Protein AF-A0A7S2DWE6-F1 (afdb_monomer_lite)

Foldseek 3Di:
DDADDDDDDAALVVLVVQQVVQPPPHDGDDDDPDDPVVNVVGHNHDDDPQARDQCQVVLLVCVVVPVDPDSQVVQVPDPDHYDPVSVVVNVVVCVVVVVDPPDDDD

Secondary structure (DSSP, 8-state):
--------PPPHHHHHHHHHHTTSSS------SS-HHHHHHS-SSPPPGGGTS--HHHHHHHHHTTS-S-HHHHHTTSSSPPPHHHHHHHHHHHHHTTSSPPPP--

pLDDT: mean 92.79, std 9.52, range [39.84, 98.06]

InterPro domains:
  IPR027417 P-loop containing nucleoside triphosphate hydrolase [G3DSA:3.40.50.300] (1-44)
  IPR027417 P-loop containing nucleoside triphosphate hydrolase [SSF52540] (4-100)

Structure (mmCIF, N/CA/C/O backbone):
data_AF-A0A7S2DWE6-F1
#
_entry.id   AF-A0A7S2DWE6-F1
#
loop_
_atom_site.group_PDB
_atom_site.id
_atom_site.type_symbol
_atom_site.label_atom_id
_atom_site.label_alt_id
_atom_site.label_comp_id
_atom_site.label_asym_id
_atom_site.label_entity_id
_atom_site.label_seq_id
_atom_site.pdbx_PDB_ins_code
_atom_site.Cartn_x
_atom_site.Cartn_y
_atom_site.Cartn_z
_atom_site.occupancy
_atom_site.B_iso_or_equiv
_atom_site.auth_seq_id
_atom_site.auth_comp_id
_atom_site.auth_asym_id
_atom_site.auth_atom_id
_atom_site.pdbx_PDB_model_num
ATOM 1 N N . MET A 1 1 ? -4.236 12.484 9.022 1.00 55.66 1 MET A N 1
ATOM 2 C CA . MET A 1 1 ? -3.612 13.037 7.793 1.00 55.66 1 MET A CA 1
ATOM 3 C C . MET A 1 1 ? -4.599 12.821 6.659 1.00 55.66 1 MET A C 1
ATOM 5 O O . MET A 1 1 ? -5.112 11.717 6.570 1.00 55.66 1 MET A O 1
ATOM 9 N N . MET A 1 2 ? -4.928 13.836 5.853 1.00 69.62 2 MET A N 1
ATOM 10 C CA . MET A 1 2 ? -5.875 13.638 4.745 1.00 69.62 2 MET A CA 1
ATOM 11 C C . MET A 1 2 ? -5.264 12.732 3.663 1.00 69.62 2 MET A C 1
ATOM 13 O O . MET A 1 2 ? -4.100 12.946 3.308 1.00 69.62 2 MET A O 1
ATOM 17 N N . PRO A 1 3 ? -6.015 11.751 3.131 1.00 81.19 3 PRO A N 1
ATOM 18 C CA . PRO A 1 3 ? -5.535 10.910 2.043 1.00 81.19 3 PRO A CA 1
ATOM 19 C C . PRO A 1 3 ? -5.304 11.759 0.787 1.00 81.19 3 PRO A C 1
ATOM 21 O O . PRO A 1 3 ? -6.125 12.604 0.432 1.00 81.19 3 PRO A O 1
ATOM 24 N N . MET A 1 4 ? -4.177 11.532 0.112 1.00 87.25 4 MET A N 1
ATOM 25 C CA . MET A 1 4 ? -3.815 12.228 -1.122 1.00 87.25 4 MET A CA 1
ATOM 26 C C . MET A 1 4 ? -3.534 11.212 -2.224 1.00 87.25 4 MET A C 1
ATOM 28 O O . MET A 1 4 ? -2.781 10.257 -2.029 1.00 87.25 4 MET A O 1
ATOM 32 N N . LEU A 1 5 ? -4.102 11.451 -3.403 1.00 91.06 5 LEU A N 1
ATOM 33 C CA . LEU A 1 5 ? -3.725 10.735 -4.611 1.00 91.06 5 LEU A CA 1
ATOM 34 C C . LEU A 1 5 ? -2.554 11.463 -5.275 1.00 91.06 5 LEU A C 1
ATOM 36 O O . LEU A 1 5 ? -2.688 12.620 -5.669 1.00 91.06 5 LEU A O 1
ATOM 40 N N . VAL A 1 6 ? -1.416 10.782 -5.398 1.00 93.06 6 VAL A N 1
ATOM 41 C CA . VAL A 1 6 ? -0.193 11.340 -5.990 1.00 93.06 6 VAL A CA 1
ATOM 42 C C . VAL A 1 6 ? 0.337 10.465 -7.114 1.00 93.06 6 VAL A C 1
ATOM 44 O O . VAL A 1 6 ? 0.227 9.237 -7.082 1.00 93.06 6 VAL A O 1
ATOM 47 N N . GLU A 1 7 ? 0.950 11.103 -8.108 1.00 94.44 7 GLU A N 1
ATOM 48 C CA . GLU A 1 7 ? 1.656 10.396 -9.170 1.00 94.44 7 GLU A CA 1
ATOM 49 C C . GLU A 1 7 ? 2.916 9.727 -8.613 1.00 94.44 7 GLU A C 1
ATOM 51 O O . GLU A 1 7 ? 3.743 10.352 -7.950 1.00 94.44 7 GLU A O 1
ATOM 56 N N . THR A 1 8 ? 3.068 8.433 -8.887 1.00 93.88 8 THR A N 1
ATOM 57 C CA . THR A 1 8 ? 4.216 7.641 -8.438 1.00 93.88 8 THR A CA 1
ATOM 58 C C . THR A 1 8 ? 4.706 6.727 -9.549 1.00 93.88 8 THR A C 1
ATOM 60 O O . THR A 1 8 ? 3.966 6.350 -10.464 1.00 93.88 8 THR A O 1
ATOM 63 N N . PHE A 1 9 ? 5.980 6.344 -9.473 1.00 96.44 9 PHE A N 1
ATOM 64 C CA . PHE A 1 9 ? 6.499 5.302 -10.344 1.00 96.44 9 PHE A CA 1
ATOM 65 C C . PHE A 1 9 ? 5.894 3.936 -10.001 1.00 96.44 9 PHE A C 1
ATOM 67 O O . PHE A 1 9 ? 5.573 3.625 -8.856 1.00 96.44 9 PHE A O 1
ATOM 74 N N . VAL A 1 10 ? 5.792 3.081 -11.018 1.00 97.19 10 VAL A N 1
ATOM 75 C CA . VAL A 1 10 ? 5.365 1.688 -10.852 1.00 97.19 10 VAL A CA 1
ATOM 76 C C . VAL A 1 10 ? 6.454 0.840 -10.192 1.00 97.19 10 VAL A C 1
ATOM 78 O O . VAL A 1 10 ? 7.638 1.153 -10.280 1.00 97.19 10 VAL A O 1
ATOM 81 N N . SER A 1 11 ? 6.073 -0.297 -9.610 1.00 97.88 11 SER A N 1
ATOM 82 C CA . SER A 1 11 ? 7.045 -1.317 -9.203 1.00 97.88 11 SER A CA 1
ATOM 83 C C . SER A 1 11 ? 7.614 -2.085 -10.400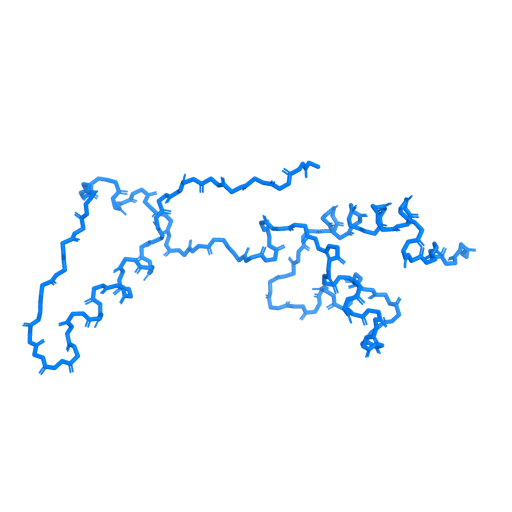 1.00 97.88 11 SER A C 1
ATOM 85 O O . SER A 1 11 ? 7.005 -2.159 -11.478 1.00 97.88 11 SER A O 1
ATOM 87 N N . ARG A 1 12 ? 8.757 -2.748 -10.198 1.00 97.94 12 ARG A N 1
ATOM 88 C CA . ARG A 1 12 ? 9.356 -3.648 -11.199 1.00 97.94 12 ARG A CA 1
ATOM 89 C C . ARG A 1 12 ? 8.420 -4.807 -11.543 1.00 97.94 12 ARG A C 1
ATOM 91 O O . ARG A 1 12 ? 8.300 -5.167 -12.718 1.00 97.94 12 ARG A O 1
ATOM 98 N N . ALA A 1 13 ? 7.712 -5.359 -10.555 1.00 98.06 13 ALA A N 1
ATOM 99 C CA . ALA A 1 13 ? 6.695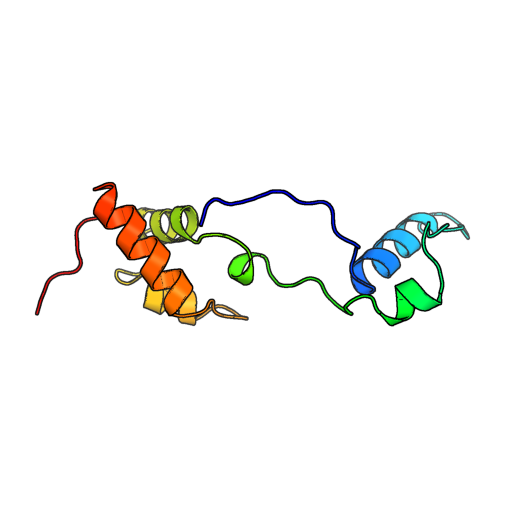 -6.387 -10.770 1.00 98.06 13 ALA A CA 1
ATOM 100 C C . ALA A 1 13 ? 5.562 -5.895 -11.688 1.00 98.06 13 ALA A C 1
ATOM 102 O O . ALA A 1 13 ? 5.190 -6.598 -12.632 1.00 98.06 13 ALA A O 1
ATOM 103 N N . SER A 1 14 ? 5.080 -4.665 -11.489 1.00 97.88 14 SER A N 1
ATOM 104 C CA . SER A 1 14 ? 4.044 -4.053 -12.333 1.00 97.88 14 SER A CA 1
ATOM 105 C C . SER A 1 14 ? 4.526 -3.824 -13.766 1.00 97.88 14 SER A C 1
ATOM 107 O O . SER A 1 14 ? 3.823 -4.153 -14.724 1.00 97.88 14 SER A O 1
ATOM 109 N N . ALA A 1 15 ? 5.751 -3.318 -13.945 1.00 97.81 15 ALA A N 1
ATOM 110 C CA . ALA A 1 15 ? 6.365 -3.171 -15.267 1.00 97.81 15 ALA A CA 1
ATOM 111 C C . ALA A 1 15 ? 6.482 -4.529 -15.988 1.00 97.81 15 ALA A C 1
ATOM 113 O O . ALA A 1 15 ? 6.073 -4.672 -17.145 1.00 97.81 15 ALA A O 1
ATOM 114 N N . ARG A 1 16 ? 6.929 -5.575 -15.277 1.00 96.94 16 ARG A N 1
ATOM 115 C CA . ARG A 1 16 ? 6.990 -6.954 -15.793 1.00 96.94 16 ARG A CA 1
ATOM 116 C C . ARG A 1 16 ? 5.610 -7.478 -16.201 1.00 96.94 16 ARG A C 1
ATOM 118 O O . ARG A 1 16 ? 5.495 -8.109 -17.254 1.00 96.94 16 ARG A O 1
ATOM 125 N N . GLN A 1 17 ? 4.571 -7.197 -15.414 1.00 97.88 17 GLN A N 1
ATOM 126 C CA . GLN A 1 17 ? 3.192 -7.583 -15.726 1.00 97.88 17 GLN A CA 1
ATOM 127 C C . GLN A 1 17 ? 2.689 -6.889 -17.003 1.00 97.88 17 GLN A C 1
ATOM 129 O O . GLN A 1 17 ? 2.103 -7.544 -17.868 1.00 97.88 17 GLN A O 1
ATOM 134 N N . ARG A 1 18 ? 2.961 -5.587 -17.170 1.00 97.94 18 ARG A N 1
ATOM 135 C CA . ARG A 1 18 ? 2.614 -4.821 -18.384 1.00 97.94 18 ARG A CA 1
ATOM 136 C C . ARG A 1 18 ? 3.321 -5.372 -19.620 1.00 97.94 18 ARG A C 1
ATOM 138 O O . ARG A 1 18 ? 2.662 -5.601 -20.632 1.00 97.94 18 ARG A O 1
ATOM 145 N N . ARG A 1 19 ? 4.614 -5.698 -19.516 1.00 97.50 19 ARG A N 1
ATOM 146 C CA . ARG A 1 19 ? 5.367 -6.382 -20.582 1.00 97.50 19 ARG A CA 1
ATOM 147 C C . ARG A 1 19 ? 4.698 -7.688 -21.014 1.00 97.50 19 ARG A C 1
ATOM 149 O O . ARG A 1 19 ? 4.599 -7.952 -22.208 1.00 97.50 19 ARG A O 1
ATOM 156 N N . GLY A 1 20 ? 4.199 -8.479 -20.062 1.00 97.25 20 GLY A N 1
ATOM 157 C CA . GLY A 1 20 ? 3.494 -9.735 -20.342 1.00 97.25 20 GLY A CA 1
ATOM 158 C C . GLY A 1 20 ? 2.216 -9.569 -21.175 1.00 97.25 20 GLY A C 1
ATOM 159 O O . GLY A 1 20 ? 1.834 -10.488 -21.898 1.00 97.25 20 GLY A O 1
ATOM 160 N N . ARG A 1 21 ? 1.569 -8.394 -21.148 1.00 97.75 21 ARG A N 1
ATOM 161 C CA . ARG A 1 21 ? 0.349 -8.137 -21.936 1.00 97.75 21 ARG A CA 1
ATOM 162 C C . ARG A 1 21 ? 0.607 -8.124 -23.444 1.00 97.75 21 ARG A C 1
ATOM 164 O O . ARG A 1 21 ? -0.264 -8.551 -24.193 1.00 97.75 21 ARG A O 1
ATOM 171 N N . ALA A 1 22 ? 1.797 -7.712 -23.881 1.00 97.81 22 ALA A N 1
ATOM 172 C CA . ALA A 1 22 ? 2.146 -7.630 -25.300 1.00 97.81 22 ALA A CA 1
ATOM 173 C C . ALA A 1 22 ? 2.388 -9.002 -25.963 1.00 97.81 22 ALA A C 1
ATOM 175 O O . ALA A 1 22 ? 2.399 -9.091 -27.186 1.00 97.81 22 ALA A O 1
ATOM 176 N N . GLY A 1 23 ? 2.589 -10.067 -25.178 1.00 97.00 23 GLY A N 1
ATOM 177 C CA . GLY A 1 23 ? 3.003 -11.387 -25.668 1.00 97.00 23 GLY A CA 1
ATOM 178 C C . GLY A 1 23 ? 1.899 -12.442 -25.776 1.00 97.00 23 GLY A C 1
ATOM 179 O O . GLY A 1 23 ? 2.222 -13.610 -25.945 1.00 97.00 23 GLY A O 1
ATOM 180 N N . ARG A 1 24 ? 0.615 -12.079 -25.631 1.00 97.19 24 ARG A N 1
ATOM 181 C CA . ARG A 1 24 ? -0.486 -13.064 -25.532 1.00 97.19 24 ARG A CA 1
ATOM 182 C C . ARG A 1 24 ? -0.774 -13.837 -26.821 1.00 97.19 24 ARG A C 1
ATOM 184 O O . ARG A 1 24 ? -1.185 -14.984 -26.750 1.00 97.19 24 ARG A O 1
ATOM 191 N N . VAL A 1 25 ? -0.607 -13.190 -27.973 1.00 97.44 25 VAL A N 1
ATOM 192 C CA . VAL A 1 25 ? -1.009 -13.742 -29.283 1.00 97.44 25 VAL A CA 1
ATOM 193 C C . VAL A 1 25 ? 0.206 -14.053 -30.153 1.00 97.44 25 VAL A C 1
ATOM 195 O O . VAL A 1 25 ? 0.241 -15.047 -30.867 1.00 97.44 25 VAL A O 1
ATOM 198 N N . ARG A 1 26 ? 1.218 -13.186 -30.101 1.00 96.50 26 ARG A N 1
ATOM 199 C CA . ARG A 1 26 ? 2.469 -13.295 -30.854 1.00 96.50 26 ARG A CA 1
ATOM 200 C C . ARG A 1 26 ? 3.581 -12.572 -30.104 1.00 96.50 26 ARG A C 1
ATOM 202 O O . ARG A 1 26 ? 3.312 -11.870 -29.129 1.00 96.50 26 ARG A O 1
ATOM 209 N N . ARG A 1 27 ? 4.824 -12.685 -30.583 1.00 97.00 27 ARG A N 1
ATOM 210 C CA . ARG A 1 27 ? 5.948 -11.887 -30.071 1.00 97.00 27 ARG A CA 1
ATOM 211 C C . ARG A 1 27 ? 5.607 -10.393 -30.158 1.00 97.00 27 ARG A C 1
ATOM 213 O O . ARG A 1 27 ? 5.419 -9.865 -31.250 1.00 97.00 27 ARG A O 1
ATOM 220 N N . GLY A 1 28 ? 5.525 -9.738 -29.003 1.00 97.38 28 GLY A N 1
ATOM 221 C CA . GLY A 1 28 ? 5.230 -8.311 -28.879 1.00 97.38 28 GLY A CA 1
ATOM 222 C C . GLY A 1 28 ? 6.412 -7.499 -28.357 1.00 97.38 28 GLY A C 1
ATOM 223 O O . GLY A 1 28 ? 7.437 -8.047 -27.948 1.00 97.38 28 GLY A O 1
ATOM 224 N N . MET A 1 29 ? 6.245 -6.178 -28.351 1.00 97.62 29 MET A N 1
ATOM 225 C CA . MET A 1 29 ? 7.189 -5.218 -27.777 1.00 97.62 29 MET A CA 1
ATOM 226 C C . MET A 1 29 ? 6.505 -4.427 -26.661 1.00 97.62 29 MET A C 1
ATOM 228 O O . MET A 1 29 ? 5.308 -4.157 -26.727 1.00 97.62 29 MET A O 1
ATOM 232 N N . CYS A 1 30 ? 7.268 -4.054 -25.636 1.00 97.75 30 CYS A N 1
ATOM 233 C CA . CYS A 1 30 ? 6.802 -3.206 -24.545 1.00 97.75 30 CYS A CA 1
ATOM 234 C C . CYS A 1 30 ? 7.836 -2.108 -24.299 1.00 97.75 30 CYS A C 1
ATOM 236 O O . CYS A 1 30 ? 8.973 -2.395 -23.921 1.00 97.75 30 CYS A O 1
ATOM 238 N N . PHE A 1 31 ? 7.429 -0.864 -24.537 1.00 97.56 31 PHE A N 1
ATOM 239 C CA . PHE A 1 31 ? 8.260 0.318 -24.348 1.00 97.56 31 PHE A CA 1
ATOM 240 C C . PHE A 1 31 ? 8.026 0.873 -22.942 1.00 97.56 31 PHE A C 1
ATOM 242 O O . PHE A 1 31 ? 6.892 1.172 -22.570 1.00 97.56 31 PHE A O 1
ATOM 249 N N . HIS A 1 32 ? 9.095 0.995 -22.159 1.00 97.50 32 HIS A N 1
ATOM 250 C CA . HIS A 1 32 ? 9.052 1.590 -20.826 1.00 97.50 32 HIS A CA 1
ATOM 251 C C . HIS A 1 32 ? 9.564 3.027 -20.920 1.00 97.50 32 HIS A C 1
ATOM 253 O O . HIS A 1 32 ? 10.682 3.249 -21.378 1.00 97.50 32 HIS A O 1
ATOM 259 N N . LEU A 1 33 ? 8.759 3.998 -20.489 1.00 97.38 33 LEU A N 1
ATOM 260 C CA . LEU A 1 33 ? 9.093 5.426 -20.559 1.00 97.38 33 LEU A CA 1
ATOM 261 C C . LEU A 1 33 ? 9.895 5.882 -19.328 1.00 97.38 33 LEU A C 1
ATOM 263 O O . LEU A 1 33 ? 9.557 6.858 -18.668 1.00 97.38 33 LEU A O 1
ATOM 267 N N . PHE A 1 34 ? 10.939 5.128 -18.989 1.00 97.06 34 PHE A N 1
ATOM 268 C CA . PHE A 1 34 ? 11.886 5.446 -17.923 1.00 97.06 34 PHE A CA 1
ATOM 269 C C . PHE A 1 34 ? 13.241 4.792 -18.206 1.00 97.06 34 PHE A C 1
ATOM 271 O O . PHE A 1 34 ? 13.328 3.776 -18.896 1.00 97.06 34 PHE A O 1
ATOM 278 N N . SER A 1 35 ? 14.316 5.380 -17.676 1.00 97.62 35 SER A N 1
ATOM 279 C CA . SER A 1 35 ? 15.679 4.896 -17.919 1.00 97.62 35 SER A CA 1
ATOM 280 C C . SER A 1 35 ? 15.965 3.565 -17.212 1.00 97.62 35 SER A C 1
ATOM 282 O O . SER A 1 35 ? 15.346 3.234 -16.198 1.00 97.62 35 SER A O 1
ATOM 284 N N . SER A 1 36 ? 16.981 2.831 -17.677 1.00 95.75 36 SER A N 1
ATOM 285 C CA . SER A 1 36 ? 17.469 1.627 -16.986 1.00 95.75 36 SER A CA 1
ATOM 286 C C . SER A 1 36 ? 17.935 1.920 -15.555 1.00 95.75 36 SER A C 1
ATOM 288 O O . SER A 1 36 ? 17.711 1.101 -14.666 1.00 95.75 36 SER A O 1
ATOM 290 N N . LYS A 1 37 ? 18.514 3.108 -15.315 1.00 97.38 37 LYS A N 1
ATOM 291 C CA . LYS A 1 37 ? 18.892 3.577 -13.972 1.00 97.38 37 LYS A CA 1
ATOM 292 C C . LYS A 1 37 ? 17.662 3.780 -13.086 1.00 97.38 37 LYS A C 1
ATOM 294 O O . LYS A 1 37 ? 17.662 3.362 -11.934 1.00 97.38 37 LYS A O 1
ATOM 299 N N . THR A 1 38 ? 16.598 4.379 -13.620 1.00 97.19 38 THR A N 1
ATOM 300 C CA . THR A 1 38 ? 15.322 4.507 -12.901 1.00 97.19 38 THR A CA 1
ATOM 301 C C . THR A 1 38 ? 14.789 3.123 -12.552 1.00 97.19 38 THR A C 1
ATOM 303 O O . THR A 1 38 ? 14.491 2.871 -11.394 1.00 97.19 38 THR A O 1
ATOM 306 N N . ASN A 1 39 ? 14.773 2.193 -13.512 1.00 96.81 39 ASN A N 1
ATOM 307 C CA . ASN A 1 39 ? 14.297 0.825 -13.304 1.00 96.81 39 ASN A CA 1
ATOM 308 C C . ASN A 1 39 ? 15.040 0.071 -12.185 1.00 96.81 39 ASN A C 1
ATOM 310 O O . ASN A 1 39 ? 14.408 -0.697 -11.465 1.00 96.81 39 ASN A O 1
ATOM 314 N N . SER A 1 40 ? 16.353 0.277 -12.018 1.00 96.31 40 SER A N 1
ATOM 315 C CA . SER A 1 40 ? 17.112 -0.339 -10.916 1.00 96.31 40 SER A CA 1
ATOM 316 C C . SER A 1 40 ? 16.792 0.251 -9.542 1.00 96.31 40 SER A C 1
ATOM 318 O O . SER A 1 40 ? 17.031 -0.415 -8.542 1.00 96.31 40 SER A O 1
ATOM 320 N N . LEU A 1 41 ? 16.259 1.475 -9.496 1.00 97.31 41 LEU A N 1
ATOM 321 C CA . LEU A 1 41 ? 15.854 2.158 -8.264 1.00 97.31 41 LEU A CA 1
ATOM 322 C C . LEU A 1 41 ? 14.377 1.920 -7.909 1.00 97.31 41 LEU A C 1
ATOM 324 O O . LEU A 1 41 ? 13.958 2.263 -6.809 1.00 97.31 41 LEU A O 1
ATOM 328 N N . LEU A 1 42 ? 13.580 1.353 -8.824 1.00 97.31 42 LEU A N 1
ATOM 329 C CA . LEU A 1 42 ? 12.176 1.043 -8.561 1.00 97.31 42 LEU A CA 1
ATOM 330 C C . LEU A 1 42 ? 12.050 -0.089 -7.533 1.00 97.31 42 LEU A C 1
ATOM 332 O O . LEU A 1 42 ? 12.796 -1.073 -7.617 1.00 97.31 42 LEU A O 1
ATOM 336 N N . PRO A 1 43 ? 11.059 -0.015 -6.627 1.00 97.31 43 PRO A N 1
ATOM 337 C CA . PRO A 1 43 ? 10.801 -1.095 -5.691 1.00 97.31 43 PRO A CA 1
ATOM 338 C C . PRO A 1 43 ? 10.391 -2.362 -6.448 1.00 97.31 43 PRO A C 1
ATOM 340 O O . PRO A 1 43 ? 9.788 -2.309 -7.529 1.00 97.31 43 PRO A O 1
ATOM 343 N N . GLU A 1 44 ? 10.725 -3.525 -5.889 1.00 97.62 44 GLU A N 1
ATOM 344 C CA . GLU A 1 44 ? 10.398 -4.800 -6.526 1.00 97.62 44 GLU A CA 1
ATOM 345 C C . GLU A 1 44 ? 8.878 -5.001 -6.616 1.00 97.62 44 GLU A C 1
ATOM 347 O O . GLU A 1 44 ? 8.353 -5.270 -7.702 1.00 97.62 44 GLU A O 1
ATOM 352 N N . TYR A 1 45 ? 8.177 -4.749 -5.508 1.00 96.88 45 TYR A N 1
ATOM 353 C CA . TYR A 1 45 ? 6.723 -4.826 -5.365 1.00 96.88 45 TYR A CA 1
ATOM 354 C C . TYR A 1 45 ? 6.158 -3.483 -4.890 1.00 96.88 45 TYR A C 1
ATOM 356 O O . TYR A 1 45 ? 6.892 -2.637 -4.384 1.00 96.88 45 TYR A O 1
ATOM 364 N N . GLN A 1 46 ? 4.863 -3.253 -5.113 1.00 94.88 46 GLN A N 1
ATOM 365 C CA . GLN A 1 46 ? 4.193 -2.105 -4.498 1.00 94.88 46 GLN A CA 1
ATOM 366 C C . GLN A 1 46 ? 3.901 -2.418 -3.031 1.00 94.88 46 GLN A C 1
ATOM 368 O O . GLN A 1 46 ? 3.663 -3.575 -2.691 1.00 94.88 46 GLN A O 1
ATOM 373 N N . ILE A 1 47 ? 3.906 -1.382 -2.194 1.00 93.88 47 ILE A N 1
ATOM 374 C CA . ILE A 1 47 ? 3.473 -1.490 -0.800 1.00 93.88 47 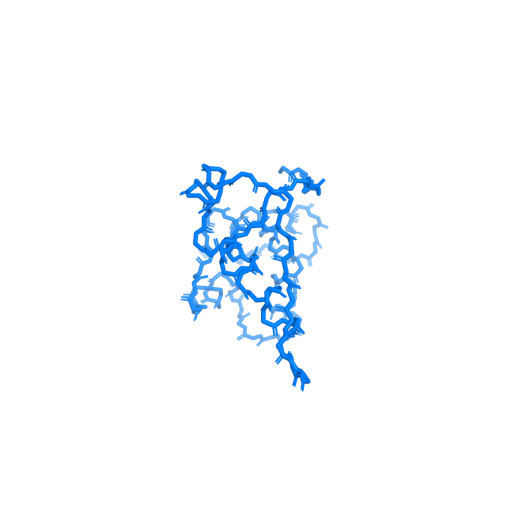ILE A CA 1
ATOM 375 C C . ILE A 1 47 ? 1.991 -1.916 -0.792 1.00 93.88 47 ILE A C 1
ATOM 377 O O . ILE A 1 47 ? 1.208 -1.341 -1.565 1.00 93.88 47 ILE A O 1
ATOM 381 N N . PRO A 1 48 ? 1.598 -2.909 0.029 1.00 94.31 48 PRO A N 1
ATOM 382 C CA . PRO A 1 48 ? 0.208 -3.338 0.134 1.00 94.31 48 PRO A CA 1
ATOM 383 C C . PRO A 1 48 ? -0.727 -2.180 0.479 1.00 94.31 48 PRO A C 1
ATOM 385 O O . PRO A 1 48 ? -0.350 -1.250 1.186 1.00 94.31 48 PRO A O 1
ATOM 388 N N . GLU A 1 49 ? -1.960 -2.240 -0.021 1.00 91.94 49 GLU A N 1
ATOM 389 C CA . GLU A 1 49 ? -2.957 -1.183 0.185 1.00 91.94 49 GLU A CA 1
ATOM 390 C C . GLU A 1 49 ? -3.234 -0.892 1.658 1.00 91.94 49 GLU A C 1
ATOM 392 O O . GLU A 1 49 ? -3.210 0.264 2.062 1.00 91.94 49 GLU A O 1
ATOM 397 N N . MET A 1 50 ? -3.335 -1.953 2.456 1.00 93.00 50 MET A N 1
ATOM 398 C CA . MET A 1 50 ? -3.548 -1.911 3.901 1.00 93.00 50 MET A CA 1
ATOM 399 C C . MET A 1 50 ? -2.509 -1.071 4.666 1.00 93.00 50 MET A C 1
ATOM 401 O O . MET A 1 50 ? -2.809 -0.545 5.729 1.00 93.00 50 MET A O 1
ATOM 405 N N . HIS A 1 51 ? -1.304 -0.901 4.116 1.00 93.31 51 HIS A N 1
ATOM 406 C CA . HIS A 1 51 ? -0.232 -0.101 4.720 1.00 93.31 51 HIS A CA 1
ATOM 407 C C . HIS A 1 51 ? -0.190 1.354 4.234 1.00 93.31 51 HIS A C 1
ATOM 409 O O . HIS A 1 51 ? 0.590 2.154 4.747 1.00 93.31 51 HIS A O 1
ATOM 415 N N . ARG A 1 52 ? -0.971 1.709 3.207 1.00 91.00 52 ARG A N 1
ATOM 416 C CA . ARG A 1 52 ? -0.925 3.028 2.543 1.00 91.00 52 ARG A CA 1
ATOM 417 C C . ARG A 1 52 ? -2.254 3.781 2.559 1.00 91.00 52 ARG A C 1
ATOM 419 O O . ARG A 1 52 ? -2.301 4.905 2.064 1.00 91.00 52 ARG A O 1
ATOM 426 N N . THR A 1 53 ? -3.317 3.184 3.088 1.00 90.94 53 THR A N 1
ATOM 427 C CA . THR A 1 53 ? -4.643 3.798 3.216 1.00 90.94 53 THR A CA 1
ATOM 428 C C . THR A 1 53 ? -5.069 3.867 4.677 1.00 90.94 53 THR A C 1
ATOM 430 O O . THR A 1 53 ? -4.592 3.101 5.510 1.00 90.94 53 THR A O 1
ATOM 433 N N . VAL A 1 54 ? -5.982 4.790 4.983 1.00 93.44 54 VAL A N 1
ATOM 434 C CA . VAL A 1 54 ? -6.719 4.760 6.253 1.00 93.44 54 VAL A CA 1
ATOM 435 C C . VAL A 1 54 ? -7.597 3.508 6.305 1.00 93.44 54 VAL A C 1
ATOM 437 O O . VAL A 1 54 ? -7.979 2.978 5.258 1.00 93.44 54 VAL A O 1
ATOM 440 N N . LEU A 1 55 ? -7.886 3.019 7.509 1.00 95.38 55 LEU A N 1
ATOM 441 C CA . LEU A 1 55 ? -8.577 1.745 7.721 1.00 95.38 55 LEU A CA 1
ATOM 442 C C . LEU A 1 55 ? -10.055 1.925 8.089 1.00 95.38 55 LEU A C 1
ATOM 444 O O . LEU A 1 55 ? -10.721 0.939 8.374 1.00 95.38 55 LEU A O 1
ATOM 448 N N . ASP A 1 56 ? -10.574 3.154 8.045 1.00 95.12 56 ASP A N 1
ATOM 449 C CA . ASP A 1 56 ? -11.902 3.529 8.549 1.00 95.12 56 ASP A CA 1
ATOM 450 C C . ASP A 1 56 ? -13.020 2.664 7.942 1.00 95.12 56 ASP A C 1
ATOM 452 O O . ASP A 1 56 ? -13.812 2.051 8.654 1.00 95.12 56 ASP A O 1
ATOM 456 N N . GLU A 1 57 ? -13.046 2.544 6.611 1.00 94.94 57 GLU A N 1
ATOM 457 C CA . GLU A 1 57 ? -14.031 1.714 5.911 1.00 94.94 57 GLU A CA 1
ATOM 458 C C . GLU A 1 57 ? -13.881 0.231 6.271 1.00 94.94 57 GLU A C 1
ATOM 460 O O . GLU A 1 57 ? -14.876 -0.461 6.471 1.00 94.94 57 GLU A O 1
ATOM 465 N N . MET A 1 58 ? -12.646 -0.258 6.397 1.00 95.19 58 MET A N 1
ATOM 466 C CA . MET A 1 58 ? -12.394 -1.663 6.708 1.00 95.19 58 MET A CA 1
ATOM 467 C C . MET A 1 58 ? -12.807 -2.007 8.142 1.00 95.19 58 MET A C 1
ATOM 469 O O . MET A 1 58 ? -13.397 -3.060 8.365 1.00 95.19 58 MET A O 1
ATOM 473 N N . VAL A 1 59 ? -12.563 -1.109 9.099 1.00 95.75 59 VAL A N 1
ATOM 474 C CA . VAL A 1 59 ? -13.038 -1.240 10.484 1.00 95.75 59 VAL A CA 1
ATOM 475 C C . VAL A 1 59 ? -14.565 -1.308 10.519 1.00 95.75 59 VAL A C 1
ATOM 477 O O . VAL A 1 59 ? -15.118 -2.231 11.115 1.00 95.75 59 VAL A O 1
ATOM 480 N N . LEU A 1 60 ? -15.256 -0.399 9.825 1.00 95.50 60 LEU A N 1
ATOM 481 C CA . LEU A 1 60 ? -16.720 -0.421 9.740 1.00 95.50 60 LEU A CA 1
ATOM 482 C C . LEU A 1 60 ? -17.244 -1.709 9.094 1.00 95.50 60 LEU A C 1
ATOM 484 O O . LEU A 1 60 ? -18.211 -2.289 9.582 1.00 95.50 60 LEU A O 1
ATOM 488 N N . GLN A 1 61 ? -16.603 -2.187 8.025 1.00 96.25 61 GLN A N 1
ATOM 489 C CA . GLN A 1 61 ? -16.976 -3.445 7.372 1.00 96.25 61 GLN A CA 1
ATOM 490 C C . GLN A 1 61 ? -16.821 -4.649 8.305 1.00 96.25 61 GLN A C 1
ATOM 492 O O . GLN A 1 61 ? -17.700 -5.506 8.324 1.00 96.25 61 GLN A O 1
ATOM 497 N N . ILE A 1 62 ? -15.740 -4.711 9.087 1.00 95.75 62 ILE A N 1
ATOM 498 C CA . ILE A 1 62 ? -15.516 -5.785 10.065 1.00 95.75 62 ILE A CA 1
ATOM 499 C C . ILE A 1 62 ? -16.648 -5.824 11.094 1.00 95.75 62 ILE A C 1
ATOM 501 O O . ILE A 1 62 ? -17.181 -6.900 11.365 1.00 95.75 62 ILE A O 1
ATOM 505 N N . LEU A 1 63 ? -17.039 -4.656 11.611 1.00 94.00 63 LEU A N 1
ATOM 506 C CA . LEU A 1 63 ? -18.105 -4.529 12.605 1.00 94.00 63 LEU A CA 1
ATOM 507 C C . LEU A 1 63 ? -19.482 -4.875 12.026 1.00 94.00 63 LEU A C 1
ATOM 509 O O . LEU A 1 63 ? -20.213 -5.659 12.621 1.00 94.00 63 LEU A O 1
ATOM 513 N N . VAL A 1 64 ? -19.829 -4.347 10.846 1.00 95.25 64 VAL A N 1
ATOM 514 C CA . VAL A 1 64 ? -21.126 -4.607 10.185 1.00 95.25 64 VAL A CA 1
ATOM 515 C C . VAL A 1 64 ? -21.299 -6.080 9.813 1.00 95.25 64 VAL A C 1
ATOM 517 O O . VAL A 1 64 ? -22.416 -6.592 9.819 1.00 95.25 64 VAL A O 1
ATOM 520 N N . LEU A 1 65 ? -20.208 -6.759 9.463 1.00 96.75 65 LEU A N 1
ATOM 521 C CA . LEU A 1 65 ? -20.216 -8.182 9.130 1.00 96.75 65 LEU A CA 1
ATOM 522 C C . LEU A 1 65 ? -20.073 -9.091 10.361 1.00 96.75 65 LEU A C 1
ATOM 524 O O . LEU A 1 65 ? -20.051 -10.308 10.187 1.00 96.75 65 LEU A O 1
ATOM 528 N N . GLU A 1 66 ? -19.959 -8.522 11.565 1.00 94.12 66 GLU A N 1
ATOM 529 C CA . GLU A 1 66 ? -19.784 -9.244 12.833 1.00 94.12 66 GLU A CA 1
ATOM 530 C C . GLU A 1 66 ? -18.622 -10.260 12.788 1.00 94.12 66 GLU A C 1
ATOM 532 O O . GLU A 1 66 ? -18.700 -11.351 13.356 1.00 94.12 66 GLU A O 1
ATOM 537 N N . LEU A 1 67 ? -17.531 -9.927 12.082 1.00 93.75 67 LEU A N 1
ATOM 538 C CA 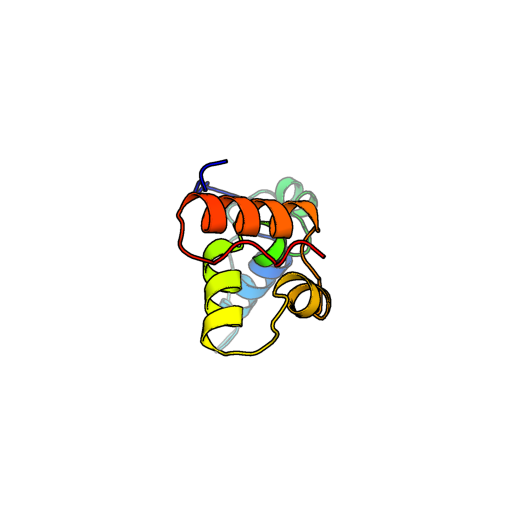. LEU A 1 67 ? -16.397 -10.849 11.907 1.00 93.75 67 LEU A CA 1
ATOM 539 C C . LEU A 1 67 ? -15.585 -11.019 13.196 1.00 93.75 67 LEU A C 1
ATOM 541 O O . LEU A 1 67 ? -15.047 -12.096 13.449 1.00 93.75 67 LEU A O 1
ATOM 545 N N . ASP A 1 68 ? -15.481 -9.950 13.983 1.00 91.88 68 ASP A N 1
ATOM 546 C CA . ASP A 1 68 ? -14.907 -9.928 15.327 1.00 91.88 68 ASP A CA 1
ATOM 547 C C . ASP A 1 68 ? -15.463 -8.700 16.068 1.00 91.88 68 ASP A C 1
ATOM 549 O O . ASP A 1 68 ? -15.772 -7.681 15.446 1.00 91.88 68 ASP A O 1
ATOM 553 N N . SER A 1 69 ? -15.582 -8.787 17.393 1.00 87.12 69 SER A N 1
ATOM 554 C CA . SER A 1 69 ? -15.926 -7.638 18.239 1.00 87.12 69 SER A CA 1
ATOM 555 C C . SER A 1 69 ? -14.769 -6.644 18.361 1.00 87.12 69 SER A C 1
ATOM 557 O O . SER A 1 69 ? -15.001 -5.475 18.647 1.00 87.12 69 SER A O 1
ATOM 559 N N . ASP A 1 70 ? -13.530 -7.105 18.152 1.00 91.94 70 ASP A N 1
ATOM 560 C CA . ASP A 1 70 ? -12.326 -6.273 18.106 1.00 91.94 70 ASP A CA 1
ATOM 561 C C . ASP A 1 70 ? -11.750 -6.254 16.674 1.00 91.94 70 ASP A C 1
ATOM 563 O O . ASP A 1 70 ? -11.061 -7.196 16.253 1.00 91.94 70 ASP A O 1
ATOM 567 N N . PRO A 1 71 ? -11.974 -5.167 15.908 1.00 93.12 71 PRO A N 1
ATOM 568 C CA . PRO A 1 71 ? -11.417 -5.020 14.568 1.00 93.12 71 PRO A CA 1
ATOM 569 C C . PRO A 1 71 ? -9.890 -5.117 14.526 1.00 93.12 71 PRO A C 1
ATOM 571 O O . PRO A 1 71 ? -9.332 -5.625 13.552 1.00 93.12 71 PRO A O 1
ATOM 574 N N . GLY A 1 72 ? -9.194 -4.676 15.577 1.00 93.81 72 GLY A N 1
ATOM 575 C CA . GLY A 1 72 ? -7.741 -4.769 15.669 1.00 93.81 72 GLY A CA 1
ATOM 576 C C . GLY A 1 72 ? -7.266 -6.216 15.750 1.00 93.81 72 GLY A C 1
ATOM 577 O O . GLY A 1 72 ? -6.335 -6.610 15.041 1.00 93.81 72 GLY A O 1
ATOM 578 N N . ARG A 1 73 ? -7.935 -7.048 16.553 1.00 94.75 73 ARG A N 1
ATOM 579 C CA . ARG A 1 73 ? -7.662 -8.491 16.626 1.00 94.75 73 ARG A CA 1
ATOM 580 C C . ARG A 1 73 ? -7.877 -9.188 15.287 1.00 94.75 73 ARG A C 1
ATOM 582 O O . ARG A 1 73 ? -7.074 -10.050 14.920 1.00 94.75 73 ARG A O 1
ATOM 589 N N . PHE A 1 74 ? -8.928 -8.826 14.558 1.00 95.69 74 PHE A N 1
ATOM 590 C CA . PHE A 1 74 ? -9.186 -9.379 13.231 1.00 95.69 74 PHE A CA 1
ATOM 591 C C . PHE A 1 74 ? -8.094 -8.976 12.230 1.00 95.69 74 PHE A C 1
ATOM 593 O O . PHE A 1 74 ? -7.509 -9.829 11.563 1.00 95.69 74 PHE A O 1
ATOM 600 N N . LEU A 1 75 ? -7.755 -7.685 12.166 1.00 95.38 75 LEU A N 1
ATOM 601 C CA . LEU A 1 75 ? -6.746 -7.154 11.242 1.00 95.38 75 LEU A CA 1
ATOM 602 C C . LEU A 1 75 ? -5.346 -7.736 11.477 1.00 95.38 75 LEU A C 1
ATOM 604 O O . LEU A 1 75 ? -4.597 -7.940 10.522 1.00 95.38 75 LEU A O 1
ATOM 608 N N . ASN A 1 76 ? -5.011 -8.076 12.722 1.00 95.44 76 ASN A N 1
ATOM 609 C CA . ASN A 1 76 ? -3.746 -8.731 13.064 1.00 95.44 76 ASN A CA 1
ATOM 610 C C . ASN A 1 76 ? -3.613 -10.168 12.526 1.00 95.44 76 ASN A C 1
ATOM 612 O O . ASN A 1 76 ? -2.514 -10.719 12.536 1.00 95.44 76 ASN A O 1
ATOM 616 N N . GLN A 1 77 ? -4.697 -10.781 12.041 1.00 95.44 77 GLN A N 1
ATOM 617 C CA . GLN A 1 77 ? -4.676 -12.112 11.417 1.00 95.44 77 GLN A CA 1
ATOM 618 C C . GLN A 1 77 ? -4.435 -12.059 9.898 1.00 95.44 77 GLN A C 1
ATOM 620 O O . GLN A 1 77 ? -4.355 -13.105 9.250 1.00 95.44 77 GLN A O 1
ATOM 625 N N . ALA A 1 78 ? -4.329 -10.864 9.307 1.00 94.94 78 ALA A N 1
ATOM 626 C CA . ALA A 1 78 ? -4.050 -10.702 7.885 1.00 94.94 78 ALA A CA 1
ATOM 627 C C . ALA A 1 78 ? -2.657 -11.237 7.498 1.00 94.94 78 ALA A C 1
ATOM 629 O O . ALA A 1 78 ? -1.755 -11.353 8.324 1.00 94.94 78 ALA A O 1
ATOM 630 N N . VAL A 1 79 ? -2.465 -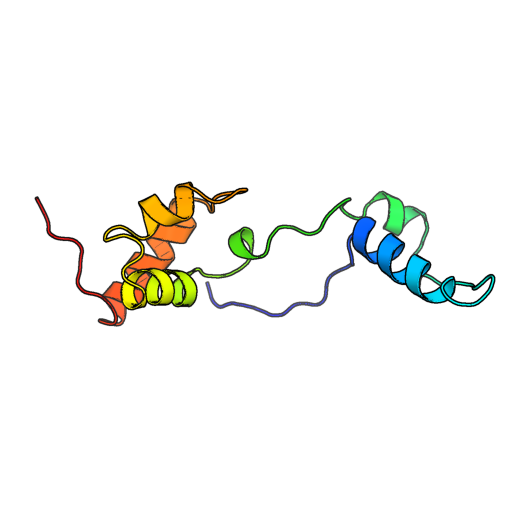11.525 6.203 1.00 95.38 79 VAL A N 1
ATOM 631 C CA . VAL A 1 79 ? -1.179 -12.016 5.657 1.00 95.38 79 VAL A CA 1
ATOM 632 C C . VAL A 1 79 ? -0.027 -11.046 5.942 1.00 95.38 79 VAL A C 1
ATOM 634 O O . VAL A 1 79 ? 1.097 -11.475 6.185 1.00 95.38 79 VAL A O 1
ATOM 637 N N . ASP A 1 80 ? -0.316 -9.747 5.894 1.00 94.50 80 ASP A N 1
ATOM 638 C CA . ASP A 1 80 ? 0.603 -8.664 6.227 1.00 94.50 80 ASP A CA 1
ATOM 639 C C . ASP A 1 80 ? -0.197 -7.615 7.024 1.00 94.50 80 ASP A C 1
ATOM 641 O O . ASP A 1 80 ? -0.921 -6.820 6.414 1.00 94.50 80 ASP A O 1
ATOM 645 N N . PRO A 1 81 ? -0.197 -7.698 8.369 1.00 95.62 81 PRO A N 1
ATOM 646 C CA . PRO A 1 81 ? -1.079 -6.900 9.215 1.00 95.62 81 PRO A CA 1
ATOM 647 C C . PRO A 1 81 ? -0.668 -5.419 9.233 1.00 95.62 81 PRO A C 1
ATOM 649 O O . PRO A 1 81 ? 0.526 -5.116 9.164 1.00 95.62 81 PRO A O 1
ATOM 652 N N . PRO A 1 82 ? -1.626 -4.479 9.366 1.00 96.25 82 PRO A N 1
ATOM 653 C CA . PRO A 1 82 ? -1.310 -3.059 9.444 1.00 96.25 82 PRO A CA 1
ATOM 654 C C . PRO A 1 82 ? -0.624 -2.715 10.770 1.00 96.25 82 PRO A C 1
ATOM 656 O O . PRO A 1 82 ? -0.664 -3.475 11.738 1.00 96.25 82 PRO A O 1
ATOM 659 N N . SER A 1 83 ? -0.014 -1.530 10.850 1.00 95.25 83 SER A N 1
ATOM 660 C CA . SER A 1 83 ? 0.552 -1.062 12.116 1.00 95.25 83 SER A CA 1
ATOM 661 C C . SER A 1 83 ? -0.547 -0.798 13.150 1.00 95.25 83 SER A C 1
ATOM 663 O O . SER A 1 83 ? -1.600 -0.244 12.831 1.00 95.25 83 SER A O 1
ATOM 665 N N . SER A 1 84 ? -0.273 -1.107 14.420 1.00 93.81 84 SER A N 1
ATOM 666 C CA . SER A 1 84 ? -1.197 -0.819 15.529 1.00 93.81 84 SER A CA 1
ATOM 667 C C . SER A 1 84 ? -1.581 0.660 15.599 1.00 93.81 84 SER A C 1
ATOM 669 O O . SER A 1 84 ? -2.723 0.996 15.886 1.00 93.81 84 SER A O 1
ATOM 671 N N . THR A 1 85 ? -0.648 1.550 15.257 1.00 94.94 85 THR A N 1
ATOM 672 C CA . THR A 1 85 ? -0.889 2.994 15.171 1.00 94.94 85 THR A CA 1
ATOM 673 C C . THR A 1 85 ? -1.910 3.372 14.100 1.00 94.94 85 THR A C 1
ATOM 675 O O . THR A 1 85 ? -2.678 4.304 14.313 1.00 94.94 85 THR A O 1
ATOM 678 N N . ALA A 1 86 ? -1.935 2.672 12.961 1.00 94.44 86 ALA A N 1
ATOM 679 C CA . ALA A 1 86 ? -2.903 2.924 11.897 1.00 94.44 86 ALA A CA 1
ATOM 680 C C . ALA A 1 86 ? -4.296 2.419 12.289 1.00 94.44 86 ALA A C 1
ATOM 682 O O . ALA A 1 86 ? -5.278 3.117 12.057 1.00 94.44 86 ALA A O 1
ATOM 683 N N . ILE A 1 87 ? -4.366 1.249 12.936 1.00 95.25 87 ILE A N 1
ATOM 684 C CA . ILE A 1 87 ? -5.615 0.700 13.483 1.00 95.25 87 ILE A CA 1
ATOM 685 C C . ILE A 1 87 ? -6.203 1.671 14.512 1.00 95.25 87 ILE A C 1
ATOM 687 O O . ILE A 1 87 ? -7.351 2.082 14.370 1.00 95.25 87 ILE A O 1
ATOM 691 N N . GLN A 1 88 ? -5.401 2.088 15.498 1.00 94.94 88 GLN A N 1
ATOM 692 C CA . GLN A 1 88 ? -5.858 2.998 16.549 1.00 94.94 88 GLN A CA 1
ATOM 693 C C . GLN A 1 88 ? -6.312 4.343 15.978 1.00 94.94 88 GLN A C 1
ATOM 695 O O . GLN A 1 88 ? -7.372 4.827 16.344 1.00 94.94 88 GLN A O 1
ATOM 700 N N . ALA A 1 89 ? -5.568 4.916 15.025 1.00 94.50 89 ALA A N 1
ATOM 701 C CA . ALA A 1 89 ? -5.950 6.183 14.406 1.00 94.50 89 ALA A CA 1
ATOM 702 C C . ALA A 1 89 ? -7.319 6.119 13.706 1.00 94.50 89 ALA A C 1
ATOM 704 O O . ALA A 1 89 ? -8.059 7.101 13.733 1.00 94.50 89 ALA A O 1
ATOM 705 N N . SER A 1 90 ? -7.655 4.984 13.087 1.00 94.81 90 SER A N 1
ATOM 706 C CA . SER A 1 90 ? -8.970 4.767 12.476 1.00 94.81 90 SER A CA 1
ATOM 707 C C . SER A 1 90 ? -10.073 4.545 13.513 1.00 94.81 90 SER A C 1
ATOM 709 O O . SER A 1 90 ? -11.168 5.073 13.336 1.00 94.81 90 SER A O 1
ATOM 711 N N . LEU A 1 91 ? -9.795 3.825 14.605 1.00 94.69 91 LEU A N 1
ATOM 712 C CA . LEU A 1 91 ? -10.738 3.678 15.722 1.00 94.69 91 LEU A CA 1
ATOM 713 C C . LEU A 1 91 ? -11.046 5.038 16.362 1.00 94.69 91 LEU A C 1
ATOM 715 O O . LEU A 1 91 ? -12.206 5.437 16.392 1.00 94.69 91 LEU A O 1
ATOM 719 N N . ASP A 1 92 ? -10.015 5.796 16.741 1.00 94.81 92 ASP A N 1
ATOM 720 C CA . ASP A 1 92 ? -10.149 7.132 17.335 1.00 94.81 92 ASP A CA 1
ATOM 721 C C . ASP A 1 92 ? -10.934 8.084 16.416 1.00 94.81 92 ASP A C 1
ATOM 723 O O . ASP A 1 92 ? -11.752 8.890 16.865 1.00 94.81 92 ASP A O 1
ATOM 727 N N . PHE A 1 93 ? -10.690 8.006 15.102 1.00 94.88 93 PHE A N 1
ATOM 728 C CA . PHE A 1 93 ? -11.396 8.817 14.114 1.00 94.88 93 PHE A CA 1
ATOM 729 C C . PHE A 1 93 ? -12.885 8.462 14.034 1.00 94.88 93 PHE A C 1
ATOM 731 O O . PHE A 1 93 ? -13.728 9.360 14.034 1.00 94.88 93 PHE A O 1
ATOM 738 N N . LEU A 1 94 ? -13.221 7.172 13.986 1.00 95.38 94 LEU A N 1
ATOM 739 C CA . LEU A 1 94 ? -14.605 6.703 13.920 1.00 95.38 94 LEU A CA 1
ATOM 740 C C . LEU A 1 94 ? -15.369 6.953 15.227 1.00 95.38 94 LEU A C 1
ATOM 742 O O . LEU A 1 94 ? -16.536 7.345 15.170 1.00 95.38 94 LEU A O 1
ATOM 746 N N . GLU A 1 95 ? -14.720 6.794 16.382 1.00 95.06 95 GLU A N 1
ATOM 747 C CA . GLU A 1 95 ? -15.270 7.175 17.690 1.00 95.06 95 GLU A CA 1
ATOM 748 C C . GLU A 1 95 ? -15.542 8.682 17.747 1.00 95.06 95 GLU A C 1
ATOM 750 O O . GLU A 1 95 ? -16.625 9.114 18.144 1.00 95.06 95 GLU A O 1
ATOM 755 N N . GLY A 1 96 ? -14.599 9.501 17.268 1.00 94.81 96 GLY A N 1
ATOM 756 C CA . GLY A 1 96 ? -14.763 10.954 17.181 1.00 94.81 96 GLY A CA 1
ATOM 757 C C . GLY A 1 96 ? -15.907 11.391 16.259 1.00 94.81 96 GLY A C 1
ATOM 758 O O . GLY A 1 96 ? -16.535 12.422 16.504 1.00 94.81 96 GLY A O 1
ATOM 759 N N . LEU A 1 97 ? -16.214 10.602 15.226 1.00 95.81 97 LEU A N 1
ATOM 760 C CA . LEU A 1 97 ? -17.382 10.786 14.358 1.00 95.81 97 LEU A CA 1
ATOM 761 C C . LEU A 1 97 ? -18.680 10.203 14.935 1.00 95.81 97 LEU A C 1
ATOM 763 O O . LEU A 1 97 ? -19.729 10.369 14.314 1.00 95.81 97 LEU A O 1
ATOM 767 N N . GLN A 1 98 ? -18.622 9.524 16.084 1.00 93.81 98 GLN A N 1
ATOM 768 C CA . GLN A 1 98 ? -19.734 8.764 16.667 1.00 93.81 98 GLN A CA 1
ATOM 769 C C . GLN A 1 98 ? -20.291 7.692 15.713 1.00 93.81 98 GLN A C 1
ATOM 771 O O . GLN A 1 98 ? -21.475 7.363 15.752 1.00 93.81 98 GLN A O 1
ATOM 776 N N . ALA A 1 99 ? -19.440 7.160 14.832 1.00 94.50 99 ALA A N 1
ATOM 777 C CA . ALA A 1 99 ? -19.795 6.080 13.915 1.00 94.50 99 ALA A CA 1
ATOM 778 C C . ALA A 1 99 ? -19.726 4.701 14.590 1.00 94.50 99 ALA A C 1
ATOM 780 O O . ALA A 1 99 ? -20.391 3.768 14.144 1.00 94.50 99 ALA A O 1
ATOM 781 N N . ILE A 1 100 ? -18.925 4.584 15.651 1.00 92.44 100 ILE A N 1
ATOM 782 C CA . ILE A 1 100 ? -18.787 3.392 16.491 1.00 92.44 100 ILE A CA 1
ATOM 783 C C . ILE A 1 100 ? -18.874 3.803 17.962 1.00 92.44 100 ILE A C 1
ATOM 785 O O . ILE A 1 100 ? -18.534 4.935 18.316 1.00 92.44 100 ILE A O 1
ATOM 789 N N . GLU A 1 101 ? -19.354 2.897 18.811 1.00 85.00 101 GLU A N 1
ATOM 790 C CA . GLU A 1 101 ? -19.326 3.105 20.258 1.00 85.00 101 GLU A CA 1
ATOM 791 C C . GLU A 1 101 ? -17.894 2.926 20.781 1.00 85.00 101 GLU A C 1
ATOM 793 O O . GLU A 1 101 ? -17.173 2.058 20.279 1.00 85.00 101 GLU A O 1
ATOM 798 N N . PRO A 1 102 ? -17.472 3.726 21.776 1.00 72.56 102 PRO A N 1
ATOM 799 C CA . PRO A 1 102 ? -16.172 3.543 22.397 1.00 72.56 102 PRO A CA 1
ATOM 800 C C . PRO A 1 102 ? -16.099 2.159 23.038 1.00 72.56 102 PRO A C 1
ATOM 802 O O . PRO A 1 102 ? -17.080 1.683 23.622 1.00 72.56 102 PRO A O 1
ATOM 805 N N . ALA A 1 103 ? -14.931 1.524 22.944 1.00 66.50 103 ALA A N 1
ATOM 806 C CA . ALA A 1 103 ? -14.716 0.229 23.575 1.00 66.50 103 ALA A CA 1
ATOM 807 C C . ALA A 1 103 ? -15.087 0.296 25.075 1.00 66.50 103 ALA A C 1
ATOM 809 O O . ALA A 1 103 ? -14.768 1.291 25.740 1.00 66.50 103 ALA A O 1
ATOM 810 N N . PRO A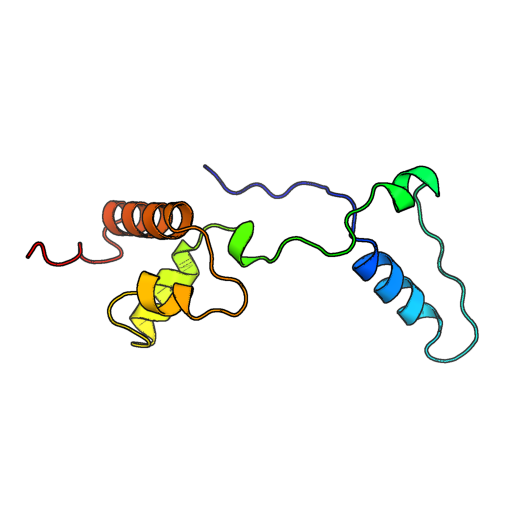 1 104 ? -15.761 -0.731 25.629 1.00 60.69 104 PRO A N 1
ATOM 811 C CA . PRO A 1 104 ? -16.088 -0.750 27.045 1.00 60.69 104 PRO A CA 1
ATOM 812 C C . PRO A 1 104 ? -14.805 -0.614 27.870 1.00 60.69 104 PRO A C 1
ATOM 814 O O . PRO A 1 104 ? -13.863 -1.386 27.701 1.00 60.69 104 PRO A O 1
ATOM 817 N N . VAL A 1 105 ? -14.769 0.387 28.749 1.00 54.25 105 VAL A N 1
ATOM 818 C CA . VAL A 1 105 ? -13.676 0.569 29.706 1.00 54.25 105 VAL A CA 1
ATOM 819 C C . VAL A 1 105 ? -13.872 -0.470 30.813 1.00 54.25 105 VAL A C 1
ATOM 821 O O . VAL A 1 105 ? -14.730 -0.278 31.676 1.00 54.25 105 VAL A O 1
ATOM 824 N N . GLU A 1 106 ? -13.137 -1.581 30.756 1.00 39.84 106 GLU A N 1
ATOM 825 C CA . GLU A 1 106 ? -12.943 -2.477 31.911 1.00 39.84 106 GLU A CA 1
ATOM 826 C C . GLU A 1 106 ? -11.836 -1.959 32.838 1.00 39.84 106 GLU A C 1
ATOM 828 O O . GLU A 1 106 ? -10.769 -1.534 32.331 1.00 39.84 106 GLU A O 1
#

Sequence (106 aa):
MMPMLVETFVSRASARQRRGRAGRVRRGMCFHLFSSKTNSLLPEYQIPEMHRTVLDEMVLQILVLELDSDPGRFLNQAVDPPSSTAIQASLDFLEGLQAIEPAPVE

Radius of gyration: 19.77 Å; chains: 1; bounding box: 40×27×63 Å

Organism: NCBI:txid3111310